Protein AF-A0A3L6Q350-F1 (afdb_monomer_lite)

Secondary structure (DSSP, 8-state):
-PPPP-PPPP---SS--HHHHHHHHHHHHHHHHHHHHTT-HHHHHHHHHHHHHHHHTS---TTSHHHHHHHHHHHHHHHHHHHHHHHHT-BTTB-----S-HHHHHHTTTTTTT---EEEE---STT---EEEE-----S-S-----EEEPP-----HHHHHHHHHHTT--

Organism: Panicum miliaceum (NCBI:txid4540)

InterPro domains:
  IPR005500 Protein of unknown function DUF309 [PF03745] (16-45)
  IPR005500 Protein of unknown function DUF309 [PTHR34796] (15-165)
  IPR023203 TTHA0068-like superfamily [SSF140663] (16-104)

Radius of gyration: 19.64 Å; chains: 1; bounding box: 53×27×65 Å

Foldseek 3Di:
DDDDDDDDDDDDPDDDQLLVLLVQLVVLQVQLVVCVQQQNLLSNLVSLVVSLVSLVVQPDDCPQLSNQLSVLSVQVSVLSVVLLLVVCCDDPVDGDHQPPDPVSSVVCPCPRRNPCQWDWDFDPDPVTFIKIWGDDPDPDDDDDPTDIGTDRDRDDDVVSSVVSSVVVVVD

Sequence (171 aa):
MRSPPCWPRRGGDGAEDPARTLLHGVLQCAVGFHHLFDQNHRGAMMELGEGLCKLRKLNLDDDDPFFRFREEVAAVLQFLYCTQKELAACTGELCLTMDGSPSSYQLLGNFAAGQQLYRFEADDTDNGASSIIFSVSDDRTSQEAHHRVKLPTLHATEQNLTDLQCAHQYI

Structure (mmCIF, N/CA/C/O backbone):
data_AF-A0A3L6Q350-F1
#
_entry.id   AF-A0A3L6Q350-F1
#
loop_
_atom_site.group_PDB
_atom_site.id
_atom_site.type_symbol
_atom_site.label_atom_id
_atom_site.label_alt_id
_atom_site.label_comp_id
_atom_site.label_asym_id
_atom_site.label_entity_id
_atom_site.label_seq_id
_atom_site.pdbx_PDB_ins_code
_atom_site.Cartn_x
_atom_site.Cartn_y
_atom_site.Cartn_z
_atom_site.occupancy
_atom_site.B_iso_or_equiv
_atom_site.auth_seq_id
_atom_site.auth_comp_id
_atom_site.auth_asym_id
_atom_site.auth_atom_id
_atom_site.pdbx_PDB_model_num
ATOM 1 N N . MET A 1 1 ? 17.060 7.050 -35.926 1.00 34.12 1 MET A N 1
ATOM 2 C CA . MET A 1 1 ? 18.049 6.439 -35.012 1.00 34.12 1 MET A CA 1
ATOM 3 C C . MET A 1 1 ? 17.296 5.450 -34.138 1.00 34.12 1 MET A C 1
ATOM 5 O O . MET A 1 1 ? 16.330 5.862 -33.518 1.00 34.12 1 MET A O 1
ATOM 9 N N . ARG A 1 2 ? 17.626 4.154 -34.193 1.00 34.53 2 ARG A N 1
ATOM 10 C CA . ARG A 1 2 ? 17.032 3.126 -33.321 1.00 34.53 2 ARG A CA 1
ATOM 11 C C . ARG A 1 2 ? 17.994 2.893 -32.158 1.00 34.53 2 ARG A C 1
ATOM 13 O O . ARG A 1 2 ? 19.184 2.719 -32.414 1.00 34.53 2 ARG A O 1
ATOM 20 N N . SER A 1 3 ? 17.490 2.924 -30.929 1.00 34.69 3 SER A N 1
ATOM 21 C CA . SER A 1 3 ? 18.256 2.590 -29.723 1.00 34.69 3 SER A CA 1
ATOM 22 C C . SER A 1 3 ? 18.783 1.147 -29.807 1.00 34.69 3 SER A C 1
ATOM 24 O O . SER A 1 3 ? 18.092 0.292 -30.372 1.00 34.69 3 SER A O 1
ATOM 26 N N . PRO A 1 4 ? 20.002 0.859 -29.316 1.00 33.19 4 PRO A N 1
ATOM 27 C CA . PRO A 1 4 ? 20.569 -0.483 -29.385 1.00 33.19 4 PRO A CA 1
ATOM 28 C C . PRO A 1 4 ? 19.880 -1.430 -28.381 1.00 33.19 4 PRO A C 1
ATOM 30 O O . PRO A 1 4 ? 19.380 -0.963 -27.359 1.00 33.19 4 PRO A O 1
ATOM 33 N N . PRO A 1 5 ? 19.851 -2.751 -28.644 1.00 42.62 5 PRO A N 1
ATOM 34 C CA . PRO A 1 5 ? 19.262 -3.723 -27.728 1.00 42.62 5 PRO A CA 1
ATOM 35 C C . PRO A 1 5 ? 20.171 -3.958 -26.512 1.00 42.62 5 PRO A C 1
ATOM 37 O O . PRO A 1 5 ? 21.373 -4.197 -26.660 1.00 42.62 5 PRO A O 1
ATOM 40 N N . CYS A 1 6 ? 19.585 -3.916 -25.314 1.00 42.12 6 CYS A N 1
ATOM 41 C CA . CYS A 1 6 ? 20.251 -4.238 -24.055 1.00 42.12 6 CYS A CA 1
ATOM 42 C C . CYS A 1 6 ? 20.540 -5.747 -23.997 1.00 42.12 6 CYS A C 1
ATOM 44 O O . CYS A 1 6 ? 19.625 -6.564 -23.913 1.00 42.12 6 CYS A O 1
ATOM 46 N N . TRP A 1 7 ? 21.816 -6.134 -24.071 1.00 37.12 7 TRP A N 1
ATOM 47 C CA . TRP A 1 7 ? 22.245 -7.521 -23.868 1.00 37.12 7 TRP A CA 1
ATOM 48 C C . TRP A 1 7 ? 22.552 -7.762 -22.385 1.00 37.12 7 TRP A C 1
ATOM 50 O O . TRP A 1 7 ? 23.288 -6.965 -21.802 1.00 37.12 7 TRP A O 1
ATOM 60 N N . PRO A 1 8 ? 22.104 -8.873 -21.773 1.00 41.97 8 PRO A N 1
ATOM 61 C CA . PRO A 1 8 ? 22.428 -9.151 -20.382 1.00 41.97 8 PRO A CA 1
ATOM 62 C C . PRO A 1 8 ? 23.877 -9.646 -20.276 1.00 41.97 8 PRO A C 1
ATOM 64 O O . PRO A 1 8 ? 24.229 -10.708 -20.800 1.00 41.97 8 PRO A O 1
ATOM 67 N N . ARG A 1 9 ? 24.739 -8.899 -19.574 1.00 48.69 9 ARG A N 1
ATOM 68 C CA . ARG A 1 9 ? 26.017 -9.437 -19.085 1.00 48.69 9 ARG A CA 1
ATOM 69 C C . ARG A 1 9 ? 25.774 -10.207 -17.788 1.00 48.69 9 ARG A C 1
ATOM 71 O O . ARG A 1 9 ? 25.114 -9.727 -16.875 1.00 48.69 9 ARG A O 1
ATOM 78 N N . ARG A 1 10 ? 26.329 -11.418 -17.714 1.00 47.19 10 ARG A N 1
ATOM 79 C CA . ARG A 1 10 ? 26.401 -12.217 -16.485 1.00 47.19 10 ARG A CA 1
ATOM 80 C C . ARG A 1 10 ? 27.284 -11.518 -15.447 1.00 47.19 10 ARG A C 1
ATOM 82 O O . ARG A 1 10 ? 28.453 -11.289 -15.734 1.00 47.19 10 ARG A O 1
ATOM 89 N N . GLY A 1 11 ? 26.735 -11.343 -14.245 1.00 45.66 11 GLY A N 1
ATOM 90 C CA . GLY A 1 11 ? 27.464 -11.330 -12.974 1.00 45.66 11 GLY A CA 1
ATOM 91 C C . GLY A 1 11 ? 28.060 -9.989 -12.544 1.00 45.66 11 GLY A C 1
ATOM 92 O O . GLY A 1 11 ? 29.114 -9.595 -13.031 1.00 45.66 11 GLY A O 1
ATOM 93 N N . GLY A 1 12 ? 27.425 -9.365 -11.550 1.00 36.50 12 GLY A N 1
ATOM 94 C CA . GLY A 1 12 ? 27.997 -8.329 -10.691 1.00 36.50 12 GLY A CA 1
ATOM 95 C C . GLY A 1 12 ? 27.470 -8.533 -9.271 1.00 36.50 12 GLY A C 1
ATOM 96 O O . GLY A 1 12 ? 26.296 -8.294 -9.009 1.00 36.50 12 GLY A O 1
ATOM 97 N N . ASP A 1 13 ? 28.320 -9.072 -8.401 1.00 46.84 13 ASP A N 1
ATOM 98 C CA . ASP A 1 13 ? 28.062 -9.353 -6.986 1.00 46.84 13 ASP A CA 1
ATOM 99 C C . ASP A 1 13 ? 27.984 -8.034 -6.194 1.00 46.84 13 ASP A C 1
ATOM 101 O O . ASP A 1 13 ? 28.936 -7.253 -6.219 1.00 46.84 13 ASP A O 1
ATOM 105 N N . GLY A 1 14 ? 26.878 -7.790 -5.478 1.00 44.88 14 GLY A N 1
ATOM 106 C CA . GLY A 1 14 ? 26.837 -6.807 -4.382 1.00 44.88 14 GLY A CA 1
ATOM 107 C C . GLY A 1 14 ? 25.620 -5.877 -4.297 1.00 44.88 14 GLY A C 1
ATOM 108 O O . GLY A 1 14 ? 25.335 -5.390 -3.206 1.00 44.88 14 GLY A O 1
ATOM 109 N N . ALA A 1 15 ? 24.875 -5.651 -5.383 1.00 51.84 15 ALA A N 1
ATOM 110 C CA . ALA A 1 15 ? 23.640 -4.858 -5.356 1.00 51.84 15 ALA A CA 1
ATOM 111 C C . ALA A 1 15 ? 22.413 -5.783 -5.422 1.00 51.84 15 ALA A C 1
ATOM 113 O O . ALA A 1 15 ? 22.351 -6.666 -6.280 1.00 51.84 15 ALA A O 1
ATOM 114 N N . GLU A 1 16 ? 21.444 -5.616 -4.511 1.00 65.56 16 GLU A N 1
ATOM 115 C CA . GLU A 1 16 ? 20.156 -6.320 -4.594 1.00 65.56 16 GLU A CA 1
ATOM 116 C C . GLU A 1 16 ? 19.537 -6.051 -5.976 1.00 65.56 16 GLU A C 1
ATOM 118 O O . GLU A 1 16 ? 19.304 -4.901 -6.336 1.00 65.56 16 GLU A O 1
ATOM 123 N N . ASP A 1 17 ? 19.288 -7.113 -6.748 1.00 86.25 17 ASP A N 1
ATOM 124 C CA . ASP A 1 17 ? 18.631 -7.058 -8.059 1.00 86.25 17 ASP A CA 1
ATOM 125 C C . ASP A 1 17 ? 17.394 -6.136 -8.008 1.00 86.25 17 ASP A C 1
ATOM 127 O O . ASP A 1 17 ? 16.456 -6.426 -7.257 1.00 86.25 17 ASP A O 1
ATOM 131 N N . PRO A 1 18 ? 17.371 -5.034 -8.778 1.00 89.94 18 PRO A N 1
ATOM 132 C CA . PRO A 1 18 ? 16.345 -3.999 -8.672 1.00 89.94 18 PRO A CA 1
ATOM 133 C C . PRO A 1 18 ? 14.952 -4.538 -9.002 1.00 89.94 18 PRO A C 1
ATOM 135 O O . PRO A 1 18 ? 13.976 -4.134 -8.373 1.00 89.94 18 PRO A O 1
ATOM 138 N N . ALA A 1 19 ? 14.849 -5.507 -9.919 1.00 91.12 19 ALA A N 1
ATOM 139 C CA . ALA A 1 19 ? 13.578 -6.146 -10.234 1.00 91.12 19 ALA A CA 1
ATOM 140 C C . ALA A 1 19 ? 13.108 -7.036 -9.080 1.00 91.12 19 ALA A C 1
ATOM 142 O O . ALA A 1 19 ? 11.933 -7.008 -8.719 1.00 91.12 19 ALA A O 1
ATOM 143 N N . ARG A 1 20 ? 14.020 -7.784 -8.443 1.00 92.00 20 ARG A N 1
ATOM 144 C CA . ARG A 1 20 ? 13.697 -8.555 -7.232 1.00 92.00 20 ARG A CA 1
ATOM 145 C C . ARG A 1 20 ? 13.246 -7.633 -6.100 1.00 92.00 20 ARG A C 1
ATOM 147 O O . ARG A 1 20 ? 12.236 -7.916 -5.463 1.00 92.00 20 ARG A O 1
ATOM 154 N N . THR A 1 21 ? 13.960 -6.533 -5.868 1.00 94.06 21 THR A N 1
ATOM 155 C CA . THR A 1 21 ? 13.627 -5.535 -4.841 1.00 94.06 21 THR A CA 1
ATOM 156 C C . THR A 1 21 ? 12.264 -4.899 -5.099 1.00 94.06 21 THR A C 1
ATOM 158 O O . THR A 1 21 ? 11.461 -4.797 -4.172 1.00 94.06 21 THR A O 1
ATOM 161 N N . LEU A 1 22 ? 11.970 -4.540 -6.353 1.00 95.31 22 LEU A N 1
ATOM 162 C CA . LEU A 1 22 ? 10.666 -4.033 -6.772 1.00 95.31 22 LEU A CA 1
ATOM 163 C C . LEU A 1 22 ? 9.555 -5.044 -6.488 1.00 95.31 22 LEU A C 1
ATOM 165 O O . LEU A 1 22 ? 8.591 -4.715 -5.800 1.00 95.31 22 LEU A O 1
ATOM 169 N N . LEU A 1 23 ? 9.698 -6.275 -6.983 1.00 94.88 23 LEU A N 1
ATOM 170 C CA . LEU A 1 23 ? 8.691 -7.322 -6.811 1.00 94.88 23 LEU A CA 1
ATOM 171 C C . LEU A 1 23 ? 8.462 -7.635 -5.331 1.00 94.88 23 LEU A C 1
ATOM 173 O O . LEU A 1 23 ? 7.318 -7.753 -4.905 1.00 94.88 23 LEU A O 1
ATOM 177 N N . HIS A 1 24 ? 9.528 -7.706 -4.530 1.00 95.38 24 HIS A N 1
ATOM 178 C CA . HIS A 1 24 ? 9.412 -7.860 -3.082 1.00 95.38 24 HIS A CA 1
ATOM 179 C C . HIS A 1 24 ? 8.677 -6.680 -2.441 1.00 95.38 24 HIS A C 1
ATOM 181 O O . HIS A 1 24 ? 7.820 -6.902 -1.595 1.00 95.38 24 HIS A O 1
ATOM 187 N N . GLY A 1 25 ? 8.980 -5.440 -2.836 1.00 96.25 25 GLY A N 1
ATOM 188 C CA . GLY A 1 25 ? 8.282 -4.252 -2.342 1.00 96.25 25 GLY A CA 1
ATOM 189 C C . GLY A 1 25 ? 6.784 -4.294 -2.643 1.00 96.25 25 GLY A C 1
ATOM 190 O O . GLY A 1 25 ? 5.975 -4.142 -1.732 1.00 96.25 25 GLY A O 1
ATOM 191 N N . VAL A 1 26 ? 6.414 -4.583 -3.894 1.00 97.25 26 VAL A N 1
ATOM 192 C CA . VAL A 1 26 ? 5.013 -4.682 -4.337 1.00 97.25 26 VAL A CA 1
ATOM 193 C C . VAL A 1 26 ? 4.273 -5.816 -3.621 1.00 97.25 26 VAL A C 1
ATOM 195 O O . VAL A 1 26 ? 3.167 -5.604 -3.124 1.00 97.25 26 VAL A O 1
ATOM 198 N N . LEU A 1 27 ? 4.880 -7.003 -3.522 1.00 97.50 27 LEU A N 1
ATOM 199 C CA . LEU A 1 27 ? 4.288 -8.140 -2.811 1.00 97.50 27 LEU A CA 1
ATOM 200 C C . LEU A 1 27 ? 4.088 -7.832 -1.325 1.00 97.50 27 LEU A C 1
ATOM 202 O O . LEU A 1 27 ? 3.025 -8.131 -0.789 1.00 97.50 27 LEU A O 1
ATOM 206 N N . GLN A 1 28 ? 5.056 -7.186 -0.674 1.00 97.00 28 GLN A N 1
ATOM 207 C CA . GLN A 1 28 ? 4.916 -6.784 0.725 1.00 97.00 28 GLN A CA 1
ATOM 208 C C . GLN A 1 28 ? 3.762 -5.794 0.917 1.00 97.00 28 GLN A C 1
ATOM 210 O O . GLN A 1 28 ? 2.978 -5.924 1.852 1.00 97.00 28 GLN A O 1
ATOM 215 N N . CYS A 1 29 ? 3.605 -4.831 0.001 1.00 97.94 29 CYS A N 1
ATOM 216 C CA . CYS A 1 29 ? 2.460 -3.926 0.033 1.00 97.94 29 CYS A CA 1
ATOM 217 C C . CYS A 1 29 ? 1.138 -4.697 -0.086 1.00 97.94 29 CYS A C 1
ATOM 219 O O . CYS A 1 29 ? 0.214 -4.431 0.679 1.00 97.94 29 CYS A O 1
ATOM 221 N N . ALA A 1 30 ? 1.056 -5.685 -0.985 1.00 97.44 30 ALA A N 1
ATOM 222 C CA . ALA A 1 30 ? -0.127 -6.535 -1.126 1.00 97.44 30 ALA A CA 1
ATOM 223 C C . ALA A 1 30 ? -0.446 -7.319 0.162 1.00 97.44 30 ALA A C 1
ATOM 225 O O . ALA A 1 30 ? -1.606 -7.369 0.572 1.00 97.44 30 ALA A O 1
ATOM 226 N N . VAL A 1 31 ? 0.570 -7.865 0.844 1.00 97.44 31 VAL A N 1
ATOM 227 C CA . VAL A 1 31 ? 0.410 -8.506 2.164 1.00 97.44 31 VAL A CA 1
ATOM 228 C C . VAL A 1 31 ? -0.089 -7.500 3.208 1.00 97.44 31 VAL A C 1
ATOM 230 O O . VAL A 1 31 ? -0.996 -7.807 3.981 1.00 97.44 31 VAL A O 1
ATOM 233 N N . GLY A 1 32 ? 0.423 -6.268 3.192 1.00 95.94 32 GLY A N 1
ATOM 234 C CA . GLY A 1 32 ? -0.057 -5.199 4.067 1.00 95.94 32 GLY A CA 1
ATOM 235 C C . GLY A 1 32 ? -1.530 -4.848 3.852 1.00 95.94 32 GLY A C 1
ATOM 236 O O . GLY A 1 32 ? -2.275 -4.710 4.822 1.00 95.94 32 GLY A O 1
ATOM 237 N N . PHE A 1 33 ? -1.988 -4.780 2.600 1.00 96.12 33 PHE A N 1
ATOM 238 C CA . PHE A 1 33 ? -3.410 -4.592 2.293 1.00 96.12 33 PHE A CA 1
ATOM 239 C C . PHE A 1 33 ? -4.269 -5.781 2.723 1.00 96.12 33 PHE A C 1
ATOM 241 O O . PHE A 1 33 ? -5.360 -5.577 3.252 1.00 96.12 33 PHE A O 1
ATOM 248 N N . HIS A 1 34 ? -3.778 -7.010 2.561 1.00 95.44 34 HIS A N 1
ATOM 249 C CA . HIS A 1 34 ? -4.472 -8.196 3.058 1.00 95.44 34 HIS A CA 1
ATOM 250 C C . HIS A 1 34 ? -4.688 -8.118 4.575 1.00 95.44 34 HIS A C 1
ATOM 252 O O . HIS A 1 34 ? -5.814 -8.274 5.039 1.00 95.44 34 HIS A O 1
ATOM 258 N N . HIS A 1 35 ? -3.654 -7.761 5.343 1.00 93.06 35 HIS A N 1
ATOM 259 C CA . HIS A 1 35 ? -3.801 -7.532 6.780 1.00 93.06 35 HIS A CA 1
ATOM 260 C C . HIS A 1 35 ? -4.777 -6.409 7.121 1.00 93.06 35 HIS A C 1
ATOM 262 O O . HIS A 1 35 ? -5.527 -6.542 8.085 1.00 93.06 35 HIS A O 1
ATOM 268 N N . LEU A 1 36 ? -4.786 -5.317 6.352 1.00 92.75 36 LEU A N 1
ATOM 269 C CA . LEU A 1 36 ? -5.699 -4.203 6.598 1.00 92.75 36 LEU A CA 1
ATOM 270 C C . LEU A 1 36 ? -7.159 -4.656 6.495 1.00 92.75 36 LEU A C 1
ATOM 272 O O . LEU A 1 36 ? -7.965 -4.358 7.377 1.00 92.75 36 LEU A O 1
ATOM 276 N N . PHE A 1 37 ? -7.487 -5.397 5.434 1.00 91.56 37 PHE A N 1
ATOM 277 C CA . PHE A 1 37 ? -8.846 -5.881 5.192 1.00 91.56 37 PHE A CA 1
ATOM 278 C C . PHE A 1 37 ? -9.239 -7.057 6.099 1.00 91.56 37 PHE A C 1
ATOM 280 O O . PHE A 1 37 ? -10.418 -7.194 6.420 1.00 91.56 37 PHE A O 1
ATOM 287 N N . ASP A 1 38 ? -8.262 -7.798 6.624 1.00 91.44 38 ASP A N 1
ATOM 288 C CA . ASP A 1 38 ? -8.440 -8.792 7.691 1.00 91.44 38 ASP A CA 1
ATOM 289 C C . ASP A 1 38 ? -8.433 -8.174 9.106 1.00 91.44 38 ASP A C 1
ATOM 291 O O . ASP A 1 38 ? -8.335 -8.885 10.107 1.00 91.44 38 ASP A O 1
ATOM 295 N N . GLN A 1 39 ? -8.538 -6.841 9.218 1.00 89.44 39 GLN A N 1
ATOM 296 C CA . GLN A 1 39 ? -8.633 -6.106 10.491 1.00 89.44 39 GLN A CA 1
ATOM 297 C C . GLN A 1 39 ? -7.389 -6.250 11.392 1.00 89.44 39 GLN A C 1
ATOM 299 O O . GLN A 1 39 ? -7.435 -6.008 12.605 1.00 89.44 39 GLN A O 1
ATOM 304 N N . ASN A 1 40 ? -6.253 -6.612 10.797 1.00 88.38 40 ASN A N 1
ATOM 305 C CA . ASN A 1 40 ? -4.938 -6.628 11.420 1.00 88.38 40 ASN A CA 1
ATOM 306 C C . ASN A 1 40 ? -4.184 -5.330 11.092 1.00 88.38 40 ASN A C 1
ATOM 308 O O . ASN A 1 40 ? -3.247 -5.300 10.294 1.00 88.38 40 ASN A O 1
ATOM 312 N N . HIS A 1 41 ? -4.580 -4.236 11.744 1.00 86.31 41 HIS A N 1
ATOM 313 C CA . HIS A 1 41 ? -4.043 -2.894 11.471 1.00 86.31 41 HIS A CA 1
ATOM 314 C C . HIS A 1 41 ? -2.539 -2.782 11.732 1.00 86.31 41 HIS A C 1
ATOM 316 O O . HIS A 1 41 ? -1.823 -2.091 11.010 1.00 86.31 41 HIS A O 1
ATOM 322 N N . ARG A 1 42 ? -2.042 -3.483 12.758 1.00 83.88 42 ARG A N 1
ATOM 323 C CA . ARG A 1 42 ? -0.613 -3.509 13.088 1.00 83.88 42 ARG A CA 1
ATOM 324 C C . ARG A 1 42 ? 0.193 -4.218 12.004 1.00 83.88 42 ARG A C 1
ATOM 326 O O . ARG A 1 42 ? 1.207 -3.677 11.569 1.00 83.88 42 ARG A O 1
ATOM 333 N N . GLY A 1 43 ? -0.261 -5.399 11.579 1.00 88.06 43 GLY A N 1
ATOM 334 C CA . GLY A 1 43 ? 0.338 -6.121 10.458 1.00 88.06 43 GLY A CA 1
ATOM 335 C C . GLY A 1 43 ? 0.329 -5.268 9.195 1.00 88.06 43 GLY A C 1
ATOM 336 O O . GLY A 1 43 ? 1.363 -5.111 8.560 1.00 88.06 43 GLY A O 1
ATOM 337 N N . ALA A 1 44 ? -0.794 -4.611 8.900 1.00 91.94 44 ALA A N 1
ATOM 338 C CA . ALA A 1 44 ? -0.914 -3.720 7.752 1.00 91.94 44 ALA A CA 1
ATOM 339 C C . ALA A 1 44 ? 0.138 -2.603 7.757 1.00 91.94 44 ALA A C 1
ATOM 341 O O . ALA A 1 44 ? 0.889 -2.461 6.796 1.00 91.94 44 ALA A O 1
ATOM 342 N N . MET A 1 45 ? 0.238 -1.835 8.848 1.00 89.88 45 MET A N 1
ATOM 343 C CA . MET A 1 45 ? 1.208 -0.738 8.951 1.00 89.88 45 MET A CA 1
ATOM 344 C C . MET A 1 45 ? 2.661 -1.229 8.850 1.00 89.88 45 MET A C 1
ATOM 346 O O . MET A 1 45 ? 3.484 -0.571 8.215 1.00 89.88 45 MET A O 1
ATOM 350 N N . MET A 1 46 ? 2.975 -2.384 9.446 1.00 88.19 46 MET A N 1
ATOM 351 C CA . MET A 1 46 ? 4.316 -2.976 9.402 1.00 88.19 46 MET A CA 1
ATOM 352 C C . MET A 1 46 ? 4.707 -3.395 7.980 1.00 88.19 46 MET A C 1
ATOM 354 O O . MET A 1 46 ? 5.747 -2.970 7.478 1.00 88.19 46 MET A O 1
ATOM 358 N N . GLU A 1 47 ? 3.853 -4.170 7.316 1.00 94.44 47 GLU A N 1
ATOM 359 C CA . GLU A 1 47 ? 4.094 -4.696 5.970 1.00 94.44 47 GLU A CA 1
ATOM 360 C C . GLU A 1 47 ? 4.112 -3.583 4.909 1.00 94.44 47 GLU A C 1
ATOM 362 O O . GLU A 1 47 ? 5.001 -3.547 4.057 1.00 94.44 47 GLU A O 1
ATOM 367 N N . LEU A 1 48 ? 3.195 -2.608 4.993 1.00 94.94 48 LEU A N 1
ATOM 368 C CA . LEU A 1 48 ? 3.203 -1.430 4.115 1.00 94.94 48 LEU A CA 1
ATOM 369 C C . LEU A 1 48 ? 4.473 -0.591 4.322 1.00 94.94 48 LEU A C 1
ATOM 371 O O . LEU A 1 48 ? 5.078 -0.134 3.350 1.00 94.94 48 LEU A O 1
ATOM 375 N N . GLY A 1 49 ? 4.906 -0.414 5.574 1.00 92.56 49 GLY A N 1
ATOM 376 C CA . GLY A 1 49 ? 6.149 0.281 5.904 1.00 92.56 49 GLY A CA 1
ATOM 377 C C . GLY A 1 49 ? 7.385 -0.418 5.337 1.00 92.56 49 GLY A C 1
ATOM 378 O O . GLY A 1 49 ? 8.257 0.238 4.758 1.00 92.56 49 GLY A O 1
ATOM 379 N N . GLU A 1 50 ? 7.452 -1.745 5.444 1.00 92.88 50 GLU A N 1
ATOM 380 C CA . GLU A 1 50 ? 8.553 -2.532 4.890 1.00 92.88 50 GLU A CA 1
ATOM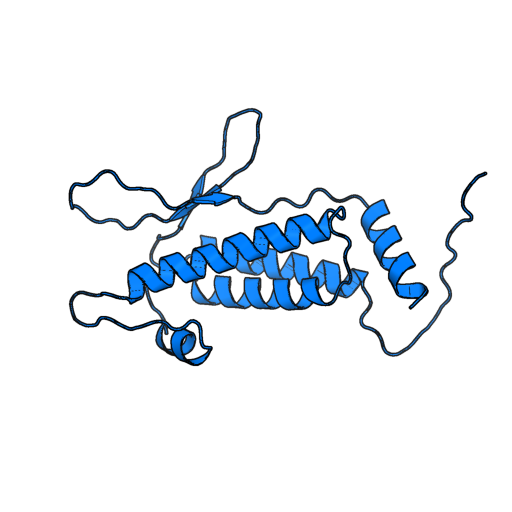 381 C C . GLU A 1 50 ? 8.548 -2.518 3.352 1.00 92.88 50 GLU A C 1
ATOM 383 O O . GLU A 1 50 ? 9.603 -2.346 2.735 1.00 92.88 50 GLU A O 1
ATOM 388 N N . GLY A 1 51 ? 7.373 -2.622 2.723 1.00 94.94 51 GLY A N 1
ATOM 389 C CA . GLY A 1 51 ? 7.211 -2.485 1.275 1.00 94.94 51 GLY A CA 1
ATOM 390 C C . GLY A 1 51 ? 7.714 -1.132 0.770 1.00 94.94 51 GLY A C 1
ATOM 391 O O . GLY A 1 51 ? 8.556 -1.081 -0.127 1.00 94.94 51 GLY A O 1
ATOM 392 N N . LEU A 1 52 ? 7.312 -0.034 1.421 1.00 95.12 52 LEU A N 1
ATOM 393 C CA . LEU A 1 52 ? 7.810 1.310 1.111 1.00 95.12 52 LEU A CA 1
ATOM 394 C C . LEU A 1 52 ? 9.318 1.444 1.309 1.00 95.12 52 LEU A C 1
ATOM 396 O O . LEU A 1 52 ? 9.979 2.090 0.499 1.00 95.12 52 LEU A O 1
ATOM 400 N N . CYS A 1 53 ? 9.879 0.848 2.363 1.00 92.88 53 CYS A N 1
ATOM 401 C CA . CYS A 1 53 ? 11.323 0.858 2.584 1.00 92.88 53 CYS A CA 1
ATOM 402 C C . CYS A 1 53 ? 12.066 0.229 1.398 1.00 92.88 53 CYS A C 1
ATOM 404 O O . CYS A 1 53 ? 13.029 0.816 0.908 1.00 92.88 53 CYS A O 1
ATOM 406 N N . LYS A 1 54 ? 11.582 -0.910 0.884 1.00 92.56 54 LYS A N 1
ATOM 407 C CA . LYS A 1 54 ? 12.148 -1.559 -0.309 1.00 92.56 54 LYS A CA 1
ATOM 408 C C . LYS A 1 54 ? 11.992 -0.689 -1.557 1.00 92.56 54 LYS A C 1
ATOM 410 O O . LYS A 1 54 ? 12.975 -0.463 -2.255 1.00 92.56 54 LYS A O 1
ATOM 415 N N . LEU A 1 55 ? 10.798 -0.148 -1.805 1.00 94.62 55 LEU A N 1
ATOM 416 C CA . LEU A 1 55 ? 10.531 0.697 -2.975 1.00 94.62 55 LEU A CA 1
ATOM 417 C C . LEU A 1 55 ? 11.352 1.997 -2.973 1.00 94.62 55 LEU A C 1
ATOM 419 O O . LEU A 1 55 ? 11.746 2.470 -4.031 1.00 94.62 55 LEU A O 1
ATOM 423 N N . ARG A 1 56 ? 11.663 2.571 -1.802 1.00 93.50 56 ARG A N 1
ATOM 424 C CA . ARG A 1 56 ? 12.525 3.764 -1.684 1.00 93.50 56 ARG A CA 1
ATOM 425 C C . ARG A 1 56 ? 13.997 3.504 -2.006 1.00 93.50 56 ARG A C 1
ATOM 427 O O . ARG A 1 56 ? 14.715 4.462 -2.262 1.00 93.50 56 ARG A O 1
ATOM 434 N N . LYS A 1 57 ? 14.455 2.247 -1.988 1.00 91.00 57 LYS A N 1
ATOM 435 C CA . LYS A 1 57 ? 15.818 1.894 -2.426 1.00 91.00 57 LYS A CA 1
ATOM 436 C C . LYS A 1 57 ? 15.978 1.971 -3.947 1.00 91.00 57 LYS A C 1
ATOM 438 O O . LYS A 1 57 ? 17.102 1.988 -4.438 1.00 91.00 57 LYS A O 1
ATOM 443 N N . LEU A 1 58 ? 14.865 1.965 -4.679 1.00 88.56 58 LEU A N 1
ATOM 444 C CA . LEU A 1 58 ? 14.845 2.108 -6.125 1.00 88.56 58 LEU A CA 1
ATOM 445 C C . LEU A 1 58 ? 14.877 3.609 -6.434 1.00 88.56 58 LEU A C 1
ATOM 447 O O . LEU A 1 58 ? 14.004 4.356 -5.986 1.00 88.56 58 LEU A O 1
ATOM 451 N N . ASN A 1 59 ? 15.897 4.056 -7.165 1.00 84.88 59 ASN A N 1
ATOM 452 C CA . ASN A 1 59 ? 16.029 5.447 -7.600 1.00 84.88 59 ASN A CA 1
ATOM 453 C C . ASN A 1 59 ? 15.080 5.685 -8.784 1.00 84.88 59 ASN A C 1
ATOM 455 O O . ASN A 1 59 ? 15.510 5.716 -9.931 1.00 84.88 59 ASN A O 1
ATOM 459 N N . LEU A 1 60 ? 13.782 5.741 -8.488 1.00 88.25 60 LEU A N 1
ATOM 460 C CA . LEU A 1 60 ? 12.708 5.892 -9.466 1.00 88.25 60 LEU A CA 1
ATOM 461 C C . LEU A 1 60 ? 12.488 7.372 -9.788 1.00 88.25 60 LEU A C 1
ATOM 463 O O . LEU A 1 60 ? 12.442 8.192 -8.868 1.00 88.25 60 LEU A O 1
ATOM 467 N N . ASP A 1 61 ? 12.304 7.681 -11.068 1.00 87.50 61 ASP A N 1
ATOM 468 C CA . ASP A 1 61 ? 11.929 9.015 -11.538 1.00 87.50 61 ASP A CA 1
ATOM 469 C C . ASP A 1 61 ? 10.455 9.324 -11.224 1.00 87.50 61 ASP A C 1
ATOM 471 O O . ASP A 1 61 ? 9.619 8.422 -11.180 1.00 87.50 61 ASP A O 1
ATOM 475 N N . ASP A 1 62 ? 10.107 10.604 -11.069 1.00 86.00 62 ASP A N 1
ATOM 476 C CA . ASP A 1 62 ? 8.749 11.041 -10.691 1.00 86.00 62 ASP A CA 1
ATOM 477 C C . ASP A 1 62 ? 7.658 10.624 -11.708 1.00 86.00 62 ASP A C 1
ATOM 479 O O . ASP A 1 62 ? 6.478 10.472 -11.368 1.00 86.00 62 ASP A O 1
ATOM 483 N N . ASP A 1 63 ? 8.047 10.414 -12.970 1.00 86.00 63 ASP A N 1
ATOM 484 C CA . ASP A 1 63 ? 7.165 9.947 -14.044 1.00 86.00 63 ASP A CA 1
ATOM 485 C C . ASP A 1 63 ? 7.023 8.418 -14.116 1.00 86.00 63 ASP A C 1
ATOM 487 O O . ASP A 1 63 ? 6.169 7.914 -14.853 1.00 86.00 63 ASP A O 1
ATOM 491 N N . ASP A 1 64 ? 7.808 7.672 -13.337 1.00 90.88 64 ASP A N 1
ATOM 492 C CA . ASP A 1 64 ? 7.785 6.215 -13.331 1.00 90.88 64 ASP A CA 1
ATOM 493 C C . ASP A 1 64 ? 6.518 5.672 -12.625 1.00 90.88 64 ASP A C 1
ATOM 495 O O . ASP A 1 64 ? 6.130 6.143 -11.546 1.00 90.88 64 ASP A O 1
ATOM 499 N N . PRO A 1 65 ? 5.832 4.659 -13.191 1.00 94.88 65 PRO A N 1
ATOM 500 C CA . PRO A 1 65 ? 4.628 4.101 -12.576 1.00 94.88 65 PRO A CA 1
ATOM 501 C C . PRO A 1 65 ? 4.877 3.481 -11.192 1.00 94.88 65 PRO A C 1
ATOM 503 O O . PRO A 1 65 ? 3.982 3.515 -10.344 1.00 94.88 65 PRO A O 1
ATOM 506 N N . PHE A 1 66 ? 6.074 2.950 -10.923 1.00 95.50 66 PHE A N 1
ATOM 507 C CA . PHE A 1 66 ? 6.448 2.429 -9.610 1.00 95.50 66 PHE A CA 1
ATOM 508 C C . PHE A 1 66 ? 6.671 3.558 -8.596 1.00 95.50 66 PHE A C 1
ATOM 510 O O . PHE A 1 66 ? 6.359 3.369 -7.418 1.00 95.50 66 PHE A O 1
ATOM 517 N N . PHE A 1 67 ? 7.141 4.737 -9.029 1.00 95.19 67 PHE A N 1
ATOM 518 C CA . PHE A 1 67 ? 7.218 5.924 -8.170 1.00 95.19 67 PHE A CA 1
ATOM 519 C C . PHE A 1 67 ? 5.818 6.361 -7.740 1.00 95.19 67 PHE A C 1
ATOM 521 O O . PHE A 1 67 ? 5.546 6.490 -6.548 1.00 95.19 67 PHE A O 1
ATOM 528 N N . ARG A 1 68 ? 4.895 6.507 -8.698 1.00 94.81 68 ARG A N 1
ATOM 529 C CA . ARG A 1 68 ? 3.506 6.906 -8.413 1.00 94.81 68 ARG A CA 1
ATOM 530 C C . ARG A 1 68 ? 2.822 5.920 -7.471 1.00 94.81 68 ARG A C 1
ATOM 532 O O . ARG A 1 68 ? 2.234 6.333 -6.476 1.00 94.81 68 ARG A O 1
ATOM 539 N N . PHE A 1 69 ? 2.974 4.621 -7.729 1.00 96.38 69 PHE A N 1
ATOM 540 C CA . PHE A 1 69 ? 2.473 3.578 -6.837 1.00 96.38 69 PHE A CA 1
ATOM 541 C C . PHE A 1 69 ? 3.060 3.693 -5.420 1.00 96.38 69 PHE A C 1
ATOM 543 O O . PHE A 1 69 ? 2.322 3.608 -4.439 1.00 96.38 69 PHE A O 1
ATOM 550 N N . ARG A 1 70 ? 4.372 3.931 -5.289 1.00 96.62 70 ARG A N 1
ATOM 551 C CA . ARG A 1 70 ? 5.036 4.125 -3.990 1.00 96.62 70 ARG A CA 1
ATOM 552 C C . ARG A 1 70 ? 4.447 5.310 -3.222 1.00 96.62 70 ARG A C 1
ATOM 554 O O . ARG A 1 70 ? 4.202 5.178 -2.025 1.00 96.62 70 ARG A O 1
ATOM 561 N N . GLU A 1 71 ? 4.213 6.440 -3.881 1.00 96.19 71 GLU A N 1
ATOM 562 C CA . GLU A 1 71 ? 3.625 7.622 -3.237 1.00 96.19 71 GLU A CA 1
ATOM 563 C C . GLU A 1 71 ? 2.172 7.376 -2.808 1.00 96.19 71 GLU A C 1
ATOM 565 O O . GLU A 1 71 ? 1.781 7.753 -1.703 1.00 96.19 71 GLU A O 1
ATOM 570 N N . GLU A 1 72 ? 1.386 6.663 -3.618 1.00 95.94 72 GLU A N 1
ATOM 571 C CA . GLU A 1 72 ? 0.029 6.252 -3.240 1.00 95.94 72 GLU A CA 1
ATOM 572 C C . GLU A 1 72 ? 0.037 5.322 -2.014 1.00 95.94 72 GLU A C 1
ATOM 574 O O . GLU A 1 72 ? -0.739 5.520 -1.078 1.00 95.94 72 GLU A O 1
ATOM 579 N N . VAL A 1 73 ? 0.951 4.345 -1.952 1.00 96.88 73 VAL A N 1
ATOM 580 C CA . VAL A 1 73 ? 1.126 3.489 -0.763 1.00 96.88 73 VAL A CA 1
ATOM 581 C C . VAL A 1 73 ? 1.563 4.311 0.455 1.00 96.88 73 VAL A C 1
ATOM 583 O O . VAL A 1 73 ? 1.086 4.066 1.565 1.00 96.88 73 VAL A O 1
ATOM 586 N N . ALA A 1 74 ? 2.438 5.305 0.276 1.00 96.00 74 ALA A N 1
ATOM 587 C CA . ALA A 1 74 ? 2.860 6.197 1.354 1.00 96.00 74 ALA A CA 1
ATOM 588 C C . ALA A 1 74 ? 1.687 7.022 1.897 1.00 96.00 74 ALA A C 1
ATOM 590 O O . ALA A 1 74 ? 1.552 7.153 3.115 1.00 96.00 74 ALA A O 1
ATOM 591 N N . ALA A 1 75 ? 0.806 7.503 1.016 1.00 95.62 75 ALA A N 1
ATOM 592 C CA . ALA A 1 75 ? -0.417 8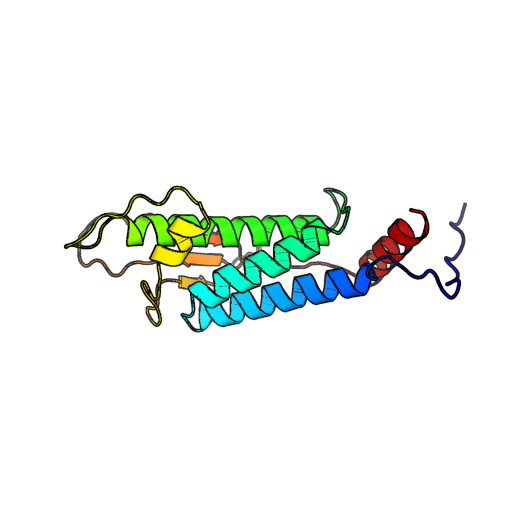.191 1.405 1.00 95.62 75 ALA A CA 1
ATOM 593 C C . ALA A 1 75 ? -1.346 7.282 2.225 1.00 95.62 75 ALA A C 1
ATOM 595 O O . ALA A 1 75 ? -1.867 7.720 3.249 1.00 95.62 75 ALA A O 1
ATOM 596 N N . VAL A 1 76 ? -1.501 6.006 1.844 1.00 95.44 76 VAL A N 1
ATOM 597 C CA . VAL A 1 76 ? -2.265 5.036 2.648 1.00 95.44 76 VAL A CA 1
ATOM 598 C C . VAL A 1 76 ? -1.626 4.812 4.013 1.00 95.44 76 VAL A C 1
ATOM 600 O O . VAL A 1 76 ? -2.323 4.865 5.022 1.00 95.44 76 VAL A O 1
ATOM 603 N N . LEU A 1 77 ? -0.315 4.569 4.085 1.00 93.25 77 LEU A N 1
ATOM 604 C CA . LEU A 1 77 ? 0.341 4.336 5.373 1.00 93.25 77 LEU A CA 1
ATOM 605 C C . LEU A 1 77 ? 0.200 5.556 6.297 1.00 93.25 77 LEU A C 1
ATOM 607 O O . LEU A 1 77 ? -0.088 5.403 7.483 1.00 93.25 77 LEU A O 1
ATOM 611 N N . GLN A 1 78 ? 0.350 6.763 5.749 1.00 91.25 78 GLN A N 1
ATOM 612 C CA . GLN A 1 78 ? 0.143 8.004 6.490 1.00 91.25 78 GLN A CA 1
ATOM 613 C C . GLN A 1 78 ? -1.306 8.146 6.965 1.00 91.25 78 GLN A C 1
ATOM 615 O O . GLN A 1 78 ? -1.536 8.529 8.110 1.00 91.25 78 GLN A O 1
ATOM 620 N N . PHE A 1 79 ? -2.269 7.811 6.107 1.00 91.38 79 PHE A N 1
ATOM 621 C CA . PHE A 1 79 ? -3.686 7.792 6.445 1.00 91.38 79 PHE A CA 1
ATOM 622 C C . PHE A 1 79 ? -3.966 6.860 7.626 1.00 91.38 79 PHE A C 1
ATOM 624 O O . PHE A 1 79 ? -4.516 7.320 8.622 1.00 91.38 79 PHE A O 1
ATOM 631 N N . LEU A 1 80 ? -3.504 5.603 7.566 1.00 89.25 80 LEU A N 1
ATOM 632 C CA . LEU A 1 80 ? -3.652 4.639 8.662 1.00 89.25 80 LEU A CA 1
ATOM 633 C C . LEU A 1 80 ? -3.030 5.163 9.956 1.00 89.25 80 LEU A C 1
ATOM 635 O O . LEU A 1 80 ? -3.614 5.021 11.027 1.00 89.25 80 LEU A O 1
ATOM 639 N N . TYR A 1 81 ? -1.860 5.799 9.872 1.00 83.94 81 TYR A N 1
ATOM 640 C CA . TYR A 1 81 ? -1.231 6.389 11.045 1.00 83.94 81 TYR A CA 1
ATOM 641 C C . TYR A 1 81 ? -2.049 7.522 11.651 1.00 83.94 81 TYR A C 1
ATOM 643 O O . TYR A 1 81 ? -2.213 7.562 12.870 1.00 83.94 81 TYR A O 1
ATOM 651 N N . CYS A 1 82 ? -2.565 8.431 10.825 1.00 82.38 82 CYS A N 1
ATOM 652 C CA . CYS A 1 82 ? -3.393 9.542 11.278 1.00 82.38 82 CYS A CA 1
ATOM 653 C C . CYS A 1 82 ? -4.678 9.045 11.945 1.00 82.38 82 CYS A C 1
ATOM 655 O O . CYS A 1 82 ? -4.968 9.456 13.064 1.00 82.38 82 CYS A O 1
ATOM 657 N N . THR A 1 83 ? -5.394 8.111 11.322 1.00 83.56 83 THR A N 1
ATOM 658 C CA . THR A 1 83 ? -6.670 7.603 11.845 1.00 83.56 83 THR A CA 1
ATOM 659 C C . THR A 1 83 ? -6.483 6.745 13.099 1.00 83.56 83 THR A C 1
ATOM 661 O O . THR A 1 83 ? -7.256 6.861 14.048 1.00 83.56 83 THR A O 1
ATOM 664 N N . GLN A 1 84 ? -5.418 5.934 13.172 1.00 78.31 84 GLN A N 1
ATOM 665 C CA . GLN A 1 84 ? -5.056 5.213 14.403 1.00 78.31 84 GLN A CA 1
ATOM 666 C C . GLN A 1 84 ? -4.638 6.172 15.522 1.00 78.31 84 GLN A C 1
ATOM 668 O O . GLN A 1 84 ? -4.979 5.948 16.680 1.00 78.31 84 GLN A O 1
ATOM 673 N N . LYS A 1 85 ? -3.919 7.251 15.192 1.00 72.69 85 LYS A N 1
ATOM 674 C CA . LYS A 1 85 ? -3.547 8.292 16.153 1.00 72.69 85 LYS A CA 1
ATOM 675 C C . LYS A 1 85 ? -4.773 9.022 16.688 1.00 72.69 85 LYS A C 1
ATOM 677 O O . LYS A 1 85 ? -4.858 9.192 17.895 1.00 72.69 85 LYS A O 1
ATOM 682 N N . GLU A 1 86 ? -5.700 9.439 15.831 1.00 67.56 86 GLU A N 1
ATOM 683 C CA . GLU A 1 86 ? -6.941 10.108 16.243 1.00 67.56 86 GLU A CA 1
ATOM 684 C C . GLU A 1 86 ? -7.785 9.223 17.169 1.00 67.56 86 GLU A C 1
ATOM 686 O O . GLU A 1 86 ? -8.293 9.704 18.178 1.00 67.56 86 GLU A O 1
ATOM 691 N N . LEU A 1 87 ? -7.852 7.919 16.892 1.00 67.25 87 LEU A N 1
ATOM 692 C CA . LEU A 1 87 ? -8.546 6.951 17.741 1.00 67.25 87 LEU A CA 1
ATOM 693 C C . LEU A 1 87 ? -7.837 6.652 19.067 1.00 67.25 87 LEU A C 1
ATOM 695 O O . LEU A 1 87 ? -8.472 6.624 20.120 1.00 67.25 87 LEU A O 1
ATOM 699 N N . ALA A 1 88 ? -6.527 6.401 19.038 1.00 61.62 88 ALA A N 1
ATOM 700 C CA . ALA A 1 88 ? -5.747 6.102 20.240 1.00 61.62 88 ALA A CA 1
ATOM 701 C C . ALA A 1 88 ? -5.532 7.342 21.121 1.00 61.62 88 ALA A C 1
ATOM 703 O O . ALA A 1 88 ? -5.218 7.221 22.308 1.00 61.62 88 ALA A O 1
ATOM 704 N N . ALA A 1 89 ? -5.701 8.538 20.547 1.00 56.00 89 ALA A N 1
ATOM 705 C CA . ALA A 1 89 ? -5.512 9.793 21.246 1.00 56.00 89 ALA A CA 1
ATOM 706 C C . ALA A 1 89 ? -6.522 10.005 22.361 1.00 56.00 89 ALA A C 1
ATOM 708 O O . ALA A 1 89 ? -6.143 10.713 23.277 1.00 56.00 89 ALA A O 1
ATOM 709 N N . CYS A 1 90 ? -7.722 9.412 22.334 1.00 55.09 90 CYS A N 1
ATOM 710 C CA . CYS A 1 90 ? -8.662 9.489 23.451 1.00 55.09 90 CYS A CA 1
ATOM 711 C C . CYS A 1 90 ? -9.634 8.307 23.485 1.00 55.09 90 CYS A C 1
ATOM 713 O O . CYS A 1 90 ? -10.699 8.314 22.874 1.00 55.09 90 CYS A O 1
ATOM 715 N N . THR A 1 91 ? -9.289 7.315 24.298 1.00 57.81 91 THR A N 1
ATOM 716 C CA . THR A 1 91 ? -10.278 6.391 24.861 1.00 57.81 91 THR A CA 1
ATOM 7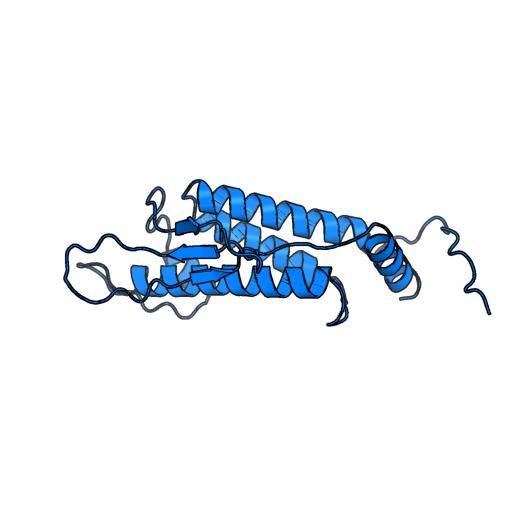17 C C . THR A 1 91 ? -10.864 7.008 26.134 1.00 57.81 91 THR A C 1
ATOM 719 O O . THR A 1 91 ? -10.238 7.880 26.737 1.00 57.81 91 THR A O 1
ATOM 722 N N . GLY A 1 92 ? -12.048 6.567 26.577 1.00 54.91 92 GLY A N 1
ATOM 723 C CA . GLY A 1 92 ? -12.727 7.134 27.756 1.00 54.91 92 GLY A CA 1
ATOM 724 C C . GLY A 1 92 ? -11.913 7.121 29.063 1.00 54.91 92 GLY A C 1
ATOM 725 O O . GLY A 1 92 ? -12.257 7.847 29.991 1.00 54.91 92 GLY A O 1
ATOM 726 N N . GLU A 1 93 ? -10.829 6.341 29.130 1.00 56.41 93 GLU A N 1
ATOM 727 C CA . GLU A 1 93 ? -9.958 6.217 30.307 1.00 56.41 93 GLU A CA 1
ATOM 728 C C . GLU A 1 93 ? -8.524 6.735 30.083 1.00 56.41 93 GLU A C 1
ATOM 730 O O . GLU A 1 93 ? -7.811 6.995 31.053 1.00 56.41 93 GLU A O 1
ATOM 735 N N . LEU A 1 94 ? -8.078 6.902 28.831 1.00 57.94 94 LEU A N 1
ATOM 736 C CA . LEU A 1 94 ? -6.690 7.241 28.513 1.00 57.94 94 LEU A CA 1
ATOM 737 C C . LEU A 1 94 ? -6.587 7.998 27.183 1.00 57.94 94 LEU A C 1
ATOM 739 O O . LEU A 1 94 ? -7.026 7.498 26.144 1.00 57.94 94 LEU A O 1
ATOM 743 N N . CYS A 1 95 ? -5.936 9.165 27.216 1.00 58.09 95 CYS A N 1
ATOM 744 C CA . CYS A 1 95 ? -5.526 9.897 26.020 1.00 58.09 95 CYS A CA 1
ATOM 745 C C . CYS A 1 95 ? -3.996 9.795 25.857 1.00 58.09 95 CYS A C 1
ATOM 747 O O . CYS A 1 95 ? -3.249 10.258 26.724 1.00 58.09 95 CYS A O 1
ATOM 749 N N . LEU A 1 96 ? -3.521 9.163 24.776 1.00 61.03 96 LEU A N 1
ATOM 750 C CA . LEU A 1 96 ? -2.092 9.006 24.477 1.00 61.03 96 LEU A CA 1
ATOM 751 C C . LEU A 1 96 ? -1.641 9.991 23.392 1.00 61.03 96 LEU A C 1
ATOM 753 O O . LEU A 1 96 ? -2.160 10.004 22.278 1.00 61.03 96 LEU A O 1
ATOM 757 N N . THR A 1 97 ? -0.612 10.787 23.685 1.00 59.34 97 THR A N 1
ATOM 758 C CA . THR A 1 97 ? 0.007 11.666 22.687 1.00 59.34 97 THR A CA 1
ATOM 759 C C . THR A 1 97 ? 0.918 10.853 21.771 1.00 59.34 97 THR A C 1
ATOM 761 O O . THR A 1 97 ? 1.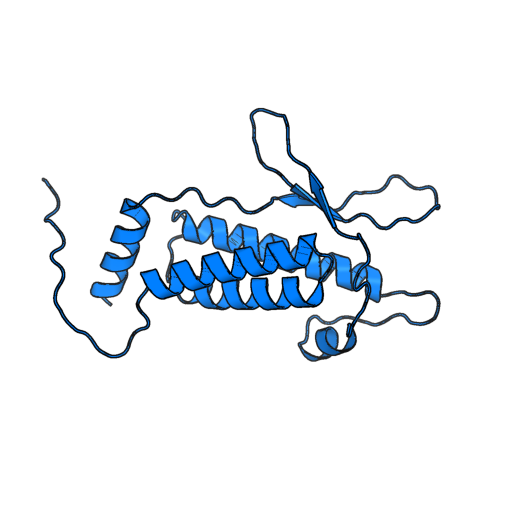992 10.416 22.178 1.00 59.34 97 THR A O 1
ATOM 764 N N . MET A 1 98 ? 0.509 10.669 20.518 1.00 62.97 98 MET A N 1
ATOM 765 C CA . MET A 1 98 ? 1.317 9.988 19.503 1.00 62.97 98 MET A CA 1
ATOM 766 C C . MET A 1 98 ? 2.220 10.993 18.773 1.00 62.97 98 MET A C 1
ATOM 768 O O . MET A 1 98 ? 1.728 11.864 18.050 1.00 62.97 98 MET A O 1
ATOM 772 N N . ASP A 1 99 ? 3.536 10.880 18.928 1.00 62.66 99 ASP A N 1
ATOM 773 C CA . ASP A 1 99 ? 4.537 11.749 18.284 1.00 62.66 99 ASP A CA 1
ATOM 774 C C . ASP A 1 99 ? 5.096 11.173 16.967 1.00 62.66 99 ASP A C 1
ATOM 776 O O . ASP A 1 99 ? 5.916 11.809 16.311 1.00 62.66 99 ASP A O 1
ATOM 780 N N . GLY A 1 100 ? 4.634 9.984 16.560 1.00 55.88 100 GLY A N 1
ATOM 781 C CA . GLY A 1 100 ? 5.095 9.291 15.354 1.00 55.88 100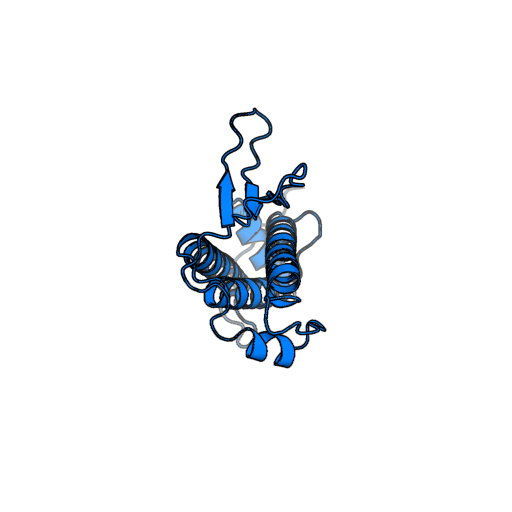 GLY A CA 1
ATOM 782 C C . GLY A 1 100 ? 6.418 8.540 15.538 1.00 55.88 100 GLY A C 1
ATOM 783 O O . GLY A 1 100 ? 6.953 7.997 14.571 1.00 55.88 100 GLY A O 1
ATOM 784 N N . SER A 1 101 ? 6.953 8.486 16.763 1.00 61.50 101 SER A N 1
ATOM 785 C CA . SER A 1 101 ? 8.144 7.701 17.089 1.00 61.50 101 SER A CA 1
ATOM 786 C C . SER A 1 101 ? 7.855 6.190 17.077 1.00 61.50 101 SER A C 1
ATOM 788 O O . SER A 1 101 ? 6.724 5.772 17.351 1.00 61.50 101 SER A O 1
ATOM 790 N N . PRO A 1 102 ? 8.872 5.333 16.865 1.00 62.84 102 PRO A N 1
ATOM 791 C CA . PRO A 1 102 ? 8.729 3.880 17.007 1.00 62.84 102 PRO A CA 1
ATOM 792 C C . PRO A 1 102 ? 8.133 3.458 18.358 1.00 62.84 102 PRO A C 1
ATOM 794 O O . PRO A 1 102 ? 7.340 2.520 18.421 1.00 62.84 102 PRO A O 1
ATOM 797 N N . SER A 1 103 ? 8.476 4.178 19.429 1.00 65.81 103 SER A N 1
ATOM 798 C CA . SER A 1 103 ? 7.955 3.947 20.778 1.00 65.81 103 SER A CA 1
ATOM 799 C C . SER A 1 103 ? 6.456 4.230 20.868 1.00 65.81 103 SER A C 1
ATOM 801 O O . SER A 1 103 ? 5.724 3.425 21.437 1.00 65.81 103 SER A O 1
ATOM 803 N N . SER A 1 104 ? 5.973 5.317 20.253 1.00 60.44 104 SER A N 1
ATOM 804 C CA . SER A 1 104 ? 4.534 5.603 20.189 1.00 60.44 104 SER A CA 1
ATOM 805 C C . SER A 1 104 ? 3.760 4.477 19.489 1.00 60.44 104 SER A C 1
ATOM 807 O O . SER A 1 104 ? 2.687 4.088 19.940 1.00 60.44 104 SER A O 1
ATOM 809 N N . TYR A 1 105 ? 4.351 3.837 18.475 1.00 61.25 105 TYR A N 1
ATOM 810 C CA . TYR A 1 105 ? 3.740 2.689 17.798 1.00 61.25 105 TYR A CA 1
ATOM 811 C C . TYR A 1 105 ? 3.782 1.386 18.590 1.00 61.25 105 TYR A C 1
ATOM 813 O O . TYR A 1 105 ? 2.869 0.574 18.464 1.00 61.25 105 TYR A O 1
ATOM 821 N N . GLN A 1 106 ? 4.789 1.179 19.440 1.00 65.56 106 GLN A N 1
ATOM 822 C CA . GLN A 1 106 ? 4.770 0.058 20.384 1.00 65.56 106 GLN A CA 1
ATOM 823 C C . GLN A 1 106 ? 3.626 0.200 21.395 1.00 65.56 106 GLN A C 1
ATOM 825 O O . GLN A 1 106 ? 3.011 -0.803 21.756 1.00 65.56 106 GLN A O 1
ATOM 830 N N . LEU A 1 107 ? 3.303 1.435 21.799 1.00 65.44 107 LEU A N 1
ATOM 831 C CA . LEU A 1 107 ? 2.209 1.723 22.732 1.00 65.44 107 LEU A CA 1
ATOM 832 C C . LEU A 1 107 ? 0.821 1.454 22.139 1.00 65.44 107 LEU A C 1
ATOM 834 O O . LEU A 1 107 ? -0.099 1.170 22.901 1.00 65.44 107 LEU A O 1
ATOM 838 N N . LEU A 1 108 ? 0.671 1.459 20.807 1.00 66.44 108 LEU A N 1
ATOM 839 C CA . LEU A 1 108 ? -0.579 1.031 20.168 1.00 66.44 108 LEU A CA 1
ATOM 840 C C . LEU A 1 108 ? -0.892 -0.445 20.447 1.00 66.44 108 LEU A C 1
ATOM 842 O O . LEU A 1 108 ? -2.056 -0.816 20.415 1.00 66.44 108 LEU A O 1
ATOM 846 N N . GLY A 1 109 ? 0.089 -1.303 20.753 1.00 67.31 109 GLY A N 1
ATOM 847 C CA . GLY A 1 109 ? -0.160 -2.696 21.144 1.00 67.31 109 GLY A CA 1
ATOM 848 C C . GLY A 1 109 ? -1.114 -3.445 20.194 1.00 67.31 109 GLY A C 1
ATOM 849 O O . GLY A 1 109 ? -0.786 -3.659 19.027 1.00 67.31 109 GLY A O 1
ATOM 850 N N . ASN A 1 110 ? -2.286 -3.837 20.715 1.00 65.75 110 ASN A N 1
ATOM 851 C CA . ASN A 1 110 ? -3.392 -4.475 19.978 1.00 65.75 110 ASN A CA 1
ATOM 852 C C . ASN A 1 110 ? -4.598 -3.530 19.792 1.00 65.75 110 ASN A C 1
ATOM 854 O O . ASN A 1 110 ? -5.739 -3.982 19.699 1.00 65.75 110 ASN A O 1
ATOM 858 N N . PHE A 1 111 ? -4.370 -2.219 19.809 1.00 68.75 111 PHE A N 1
ATOM 859 C CA . PHE A 1 111 ? -5.417 -1.213 19.695 1.00 68.75 111 PHE A CA 1
ATOM 860 C C . PHE A 1 111 ? -6.267 -1.448 18.440 1.00 68.75 111 PHE A C 1
ATOM 862 O O . PHE A 1 111 ? -5.743 -1.618 17.337 1.00 68.75 111 PHE A O 1
ATOM 869 N N . ALA A 1 112 ? -7.585 -1.515 18.648 1.00 68.56 112 ALA A N 1
ATOM 870 C CA . ALA A 1 112 ? -8.593 -1.808 17.632 1.00 68.56 112 ALA A CA 1
ATOM 871 C C . ALA A 1 112 ? -8.359 -3.088 16.794 1.00 68.56 112 ALA A C 1
ATOM 873 O O . ALA A 1 112 ? -8.938 -3.236 15.715 1.00 68.56 112 ALA A O 1
ATOM 874 N N . ALA A 1 113 ? -7.531 -4.028 17.266 1.00 72.81 113 ALA A N 1
ATOM 875 C CA . ALA A 1 113 ? -7.307 -5.297 16.580 1.00 72.81 113 ALA A CA 1
ATOM 876 C C . ALA A 1 113 ? -8.629 -6.073 16.444 1.00 72.81 113 ALA A C 1
ATOM 878 O O . ALA A 1 113 ? -9.357 -6.240 17.423 1.00 72.81 113 ALA A O 1
ATOM 879 N N . GLY A 1 114 ? -8.946 -6.526 15.227 1.00 76.38 114 GLY A N 1
ATOM 880 C CA . GLY A 1 114 ? -10.209 -7.213 14.934 1.00 76.38 114 GLY A CA 1
ATOM 881 C C . GLY A 1 114 ? -11.443 -6.302 14.892 1.00 76.38 114 GLY A C 1
ATOM 882 O O . GLY A 1 114 ? -12.561 -6.794 14.782 1.00 76.38 114 GLY A O 1
ATOM 883 N N . GLN A 1 115 ? -11.277 -4.978 14.992 1.00 80.81 115 GLN A N 1
ATOM 884 C CA . GLN A 1 115 ? -12.368 -4.034 14.750 1.00 80.81 115 GLN A CA 1
ATOM 885 C C . GLN A 1 115 ? -12.390 -3.606 13.282 1.00 80.81 115 GLN A C 1
ATOM 887 O O . GLN A 1 115 ? -11.354 -3.287 12.689 1.00 80.81 115 GLN A O 1
ATOM 892 N N . GLN A 1 116 ? -13.591 -3.539 12.703 1.00 83.62 116 GLN A N 1
ATOM 893 C CA . GLN A 1 116 ? -13.803 -3.088 11.330 1.00 83.62 116 GLN A CA 1
ATOM 894 C C . GLN A 1 116 ? -13.764 -1.554 11.234 1.00 83.62 116 GLN A C 1
ATOM 896 O O . GLN A 1 116 ? -14.792 -0.894 11.109 1.00 83.62 116 GLN A O 1
ATOM 901 N N . LEU A 1 117 ? -12.557 -0.993 11.302 1.00 85.94 117 LEU A N 1
ATOM 902 C CA . LEU A 1 117 ? -12.324 0.451 11.187 1.00 85.94 117 LEU A CA 1
ATOM 903 C C . LEU A 1 117 ? -12.209 0.935 9.740 1.00 85.94 117 LEU A C 1
ATOM 905 O O . LEU A 1 117 ? -12.575 2.067 9.431 1.00 85.94 117 LEU A O 1
ATOM 909 N N . TYR A 1 118 ? -11.685 0.078 8.865 1.00 89.56 118 TYR A N 1
ATOM 910 C CA . TYR A 1 118 ? -11.418 0.398 7.469 1.00 89.56 118 TYR A CA 1
ATOM 911 C C . TYR A 1 118 ? -12.302 -0.446 6.565 1.00 89.56 118 TYR A C 1
ATOM 913 O O . TYR A 1 118 ? -12.468 -1.649 6.785 1.00 89.56 118 TYR A O 1
ATOM 921 N N . ARG A 1 119 ? -12.869 0.183 5.540 1.00 88.75 119 ARG A N 1
ATOM 922 C CA . ARG A 1 119 ? -13.654 -0.493 4.508 1.00 88.75 119 ARG A CA 1
ATOM 923 C C . ARG A 1 119 ? -13.161 -0.086 3.134 1.00 88.75 119 ARG A C 1
ATOM 925 O O . ARG A 1 119 ? -12.728 1.044 2.928 1.00 88.75 119 ARG A O 1
ATOM 932 N N . PHE A 1 120 ? -13.234 -1.030 2.214 1.00 88.38 120 PHE A N 1
ATOM 933 C CA . PHE A 1 120 ? -13.006 -0.794 0.801 1.00 88.38 120 PHE A CA 1
ATOM 934 C C . PHE A 1 120 ? -14.308 -0.320 0.149 1.00 88.38 120 PHE A C 1
ATOM 936 O O . PHE A 1 120 ? -15.354 -0.938 0.351 1.00 88.38 120 PHE A O 1
ATOM 943 N N . GLU A 1 121 ? -14.231 0.752 -0.630 1.00 88.06 121 GLU A N 1
ATOM 944 C CA . GLU A 1 121 ? -15.310 1.247 -1.481 1.00 88.06 121 GLU A CA 1
ATOM 945 C C . GLU A 1 121 ? -14.811 1.273 -2.928 1.00 88.06 121 GLU A C 1
ATOM 947 O O . GLU A 1 121 ? -13.823 1.942 -3.249 1.00 88.06 121 GLU A O 1
ATOM 952 N N . ALA A 1 122 ? -15.477 0.512 -3.794 1.00 82.81 122 ALA A N 1
ATOM 953 C CA . ALA A 1 122 ? -15.256 0.596 -5.229 1.00 82.81 122 ALA A CA 1
ATOM 954 C C . ALA A 1 122 ? -15.972 1.842 -5.765 1.00 82.81 122 ALA A C 1
ATOM 956 O O . ALA A 1 122 ? -17.118 2.100 -5.402 1.00 82.81 122 ALA A O 1
ATOM 957 N N . ASP A 1 123 ? -15.293 2.610 -6.613 1.00 76.12 123 ASP A N 1
ATOM 958 C CA . ASP A 1 123 ? -15.915 3.720 -7.330 1.00 76.12 123 ASP A CA 1
ATOM 959 C C . ASP A 1 123 ? -16.521 3.177 -8.633 1.00 76.12 123 ASP A C 1
ATOM 961 O O . ASP A 1 123 ? -15.793 2.663 -9.483 1.00 76.12 123 ASP A O 1
ATOM 965 N N . ASP A 1 124 ? -17.847 3.264 -8.770 1.00 62.81 124 ASP A N 1
ATOM 966 C CA . ASP A 1 124 ? -18.596 2.834 -9.962 1.00 62.81 124 ASP A CA 1
ATOM 967 C C . ASP A 1 124 ? -18.567 3.889 -11.092 1.00 62.81 124 ASP A C 1
ATOM 969 O O . ASP A 1 124 ? -19.165 3.689 -12.153 1.00 62.81 124 ASP A O 1
ATOM 973 N N . THR A 1 125 ? -17.905 5.035 -10.886 1.00 61.81 125 THR A N 1
ATOM 974 C CA . THR A 1 125 ? -17.773 6.084 -11.907 1.00 61.81 125 THR A CA 1
ATOM 975 C C . THR A 1 125 ? -16.536 5.890 -12.793 1.00 61.81 125 THR A C 1
ATOM 977 O O . THR A 1 125 ? -15.517 5.354 -12.366 1.00 61.81 125 THR A O 1
ATOM 980 N N . ASP A 1 126 ? -16.600 6.378 -14.039 1.00 51.16 126 ASP A N 1
ATOM 981 C CA . ASP A 1 126 ? -15.577 6.242 -15.102 1.00 51.16 126 ASP A CA 1
ATOM 982 C C . ASP A 1 126 ? -14.156 6.747 -14.729 1.00 51.16 126 ASP A C 1
ATOM 984 O O . ASP A 1 126 ? -13.209 6.555 -15.490 1.00 51.16 126 ASP A O 1
ATOM 988 N N . ASN A 1 127 ? -13.984 7.393 -13.565 1.00 58.12 127 ASN A N 1
ATOM 989 C CA . ASN A 1 127 ? -12.688 7.833 -13.031 1.00 58.12 127 ASN A CA 1
ATOM 990 C C . ASN A 1 127 ? -11.987 6.765 -12.149 1.00 58.12 127 ASN A C 1
ATOM 992 O O . ASN A 1 127 ? -10.814 6.927 -11.811 1.00 58.12 127 ASN A O 1
ATOM 996 N N . GLY A 1 128 ? -12.679 5.669 -11.804 1.00 57.91 128 GLY A N 1
ATOM 997 C CA . GLY A 1 128 ? -12.125 4.343 -11.484 1.00 57.91 128 GLY A CA 1
ATOM 998 C C . GLY A 1 128 ? -11.239 4.181 -10.241 1.00 57.91 128 GLY A C 1
ATOM 999 O O . GLY A 1 128 ? -10.623 3.126 -10.072 1.00 57.91 128 GLY A O 1
ATOM 1000 N N . ALA A 1 129 ? -11.122 5.181 -9.365 1.00 70.69 129 ALA A N 1
ATOM 1001 C CA . ALA A 1 129 ? -10.218 5.112 -8.218 1.00 70.69 129 ALA A CA 1
ATOM 1002 C C . ALA A 1 129 ? -10.939 4.588 -6.967 1.00 70.69 129 ALA A C 1
ATOM 1004 O O . ALA A 1 129 ? -11.518 5.350 -6.193 1.00 70.69 129 ALA A O 1
ATOM 1005 N N . SER A 1 130 ? -10.852 3.275 -6.739 1.00 88.69 130 SER A N 1
ATOM 1006 C CA . SER A 1 130 ? -11.336 2.673 -5.490 1.00 88.69 130 SER A CA 1
ATOM 1007 C C . SER A 1 130 ? -10.667 3.313 -4.269 1.00 88.69 130 SER A C 1
ATOM 1009 O O . SER A 1 130 ? -9.514 3.744 -4.335 1.00 88.69 130 SER A O 1
ATOM 1011 N N . SER A 1 131 ? -11.377 3.379 -3.147 1.00 91.12 131 SER A N 1
ATOM 1012 C CA . SER A 1 131 ? -10.942 4.099 -1.949 1.00 91.12 131 SER A CA 1
ATOM 1013 C C . SER A 1 131 ? -11.025 3.242 -0.687 1.00 91.12 131 SER A C 1
ATOM 1015 O O . SER A 1 131 ? -11.829 2.319 -0.572 1.00 91.12 131 SER A O 1
ATOM 1017 N N . ILE A 1 132 ? -10.176 3.565 0.284 1.00 92.25 132 ILE A N 1
ATOM 1018 C CA . ILE A 1 132 ? -10.221 3.051 1.649 1.00 92.25 132 ILE A CA 1
ATOM 1019 C C . ILE A 1 132 ? -10.872 4.128 2.509 1.00 92.25 132 ILE A C 1
ATOM 1021 O O . ILE A 1 132 ? -10.400 5.266 2.558 1.00 92.25 132 ILE A O 1
ATOM 1025 N N . ILE A 1 133 ? -11.948 3.757 3.191 1.00 90.44 133 ILE A N 1
ATOM 1026 C CA . ILE A 1 133 ? -12.714 4.631 4.073 1.00 90.44 133 ILE A CA 1
ATOM 1027 C C . ILE A 1 133 ? -12.443 4.231 5.510 1.00 90.44 133 ILE A C 1
ATOM 1029 O O . ILE A 1 133 ? -12.515 3.052 5.857 1.00 90.44 133 ILE A O 1
ATOM 1033 N N . PHE A 1 134 ? -12.178 5.225 6.345 1.00 87.69 134 PHE A N 1
ATOM 1034 C CA . PHE A 1 134 ? -12.130 5.074 7.785 1.00 87.69 134 PHE A CA 1
ATOM 1035 C C . PHE A 1 134 ? -13.480 5.473 8.395 1.00 87.69 134 PHE A C 1
ATOM 1037 O O . PHE A 1 134 ? -13.992 6.565 8.137 1.00 87.69 134 PHE A O 1
ATOM 1044 N N . SER A 1 135 ? -14.067 4.577 9.189 1.00 80.62 135 SER A N 1
ATOM 1045 C CA . SER A 1 135 ? -15.348 4.788 9.869 1.00 80.62 135 SER A CA 1
ATOM 1046 C C . SER A 1 135 ? -15.267 4.306 11.313 1.00 80.62 135 SER A C 1
ATOM 1048 O O . SER A 1 135 ? -14.942 3.140 11.549 1.00 80.62 135 SER A O 1
ATOM 1050 N N . VAL A 1 136 ? -15.620 5.170 12.262 1.00 71.50 136 VAL A N 1
ATOM 1051 C CA . VAL A 1 136 ? -15.771 4.823 13.681 1.00 71.50 136 VAL A CA 1
ATOM 1052 C C . VAL A 1 136 ? -17.261 4.799 13.967 1.00 71.50 136 VAL A C 1
ATOM 1054 O O . VAL A 1 136 ? -17.955 5.752 13.644 1.00 71.50 136 VAL A O 1
ATOM 1057 N N . SER A 1 137 ? -17.773 3.702 14.518 1.00 58.34 137 SER A N 1
ATOM 1058 C CA . SER A 1 137 ? -19.197 3.585 14.831 1.00 58.34 137 SER A CA 1
ATOM 1059 C C . SER A 1 137 ? -19.510 4.371 16.106 1.00 58.34 137 SER A C 1
ATOM 1061 O O . SER A 1 137 ? -19.600 3.768 17.170 1.00 58.34 137 SER A O 1
ATOM 1063 N N . ASP A 1 138 ? -19.653 5.694 16.015 1.00 52.59 138 ASP A N 1
ATOM 1064 C CA . ASP A 1 138 ? -20.133 6.515 17.127 1.00 52.59 138 ASP A CA 1
ATOM 1065 C C . ASP A 1 138 ? -21.568 6.983 16.865 1.00 52.59 138 ASP A C 1
ATOM 1067 O O . ASP A 1 138 ? -21.864 7.718 15.928 1.00 52.59 138 ASP A O 1
ATOM 1071 N N . ASP A 1 139 ? -22.478 6.565 17.744 1.00 44.69 139 ASP A N 1
ATOM 1072 C CA . ASP A 1 139 ? -23.922 6.851 17.734 1.00 44.69 139 ASP A CA 1
ATOM 1073 C C . ASP A 1 139 ? -24.233 8.321 18.118 1.00 44.69 139 ASP A C 1
ATOM 1075 O O . ASP A 1 139 ? -25.189 8.642 18.827 1.00 44.69 139 ASP A O 1
ATOM 1079 N N . ARG A 1 140 ? -23.357 9.254 17.730 1.00 45.22 140 ARG A N 1
ATOM 1080 C CA . ARG A 1 140 ? -23.331 10.647 18.187 1.00 45.22 140 ARG A CA 1
ATOM 1081 C C . ARG A 1 140 ? -23.263 11.583 16.988 1.00 45.22 140 ARG A C 1
ATOM 1083 O O . ARG A 1 140 ? -22.232 12.167 16.690 1.00 45.22 140 ARG A O 1
ATOM 1090 N N . THR A 1 141 ? -24.420 11.745 16.345 1.00 51.03 141 THR A N 1
ATOM 1091 C CA . THR A 1 141 ? -24.894 12.992 15.713 1.00 51.03 141 THR A CA 1
ATOM 1092 C C . THR A 1 141 ? -23.804 14.017 15.381 1.00 51.03 141 THR A C 1
ATOM 1094 O O . THR A 1 141 ? -23.542 14.897 16.200 1.00 51.03 141 THR A O 1
ATOM 1097 N N . SER A 1 142 ? -23.210 13.949 14.191 1.00 43.19 142 SER A N 1
ATOM 1098 C CA . SER A 1 142 ? -22.557 15.062 13.480 1.00 43.19 142 SER A CA 1
ATOM 1099 C C . SER A 1 142 ? -22.153 14.565 12.097 1.00 43.19 142 SER A C 1
ATOM 1101 O O . SER A 1 142 ? -21.737 13.424 11.969 1.00 43.19 142 SER A O 1
ATOM 1103 N N . GLN A 1 143 ? -22.308 15.393 11.065 1.00 44.75 143 GLN A N 1
ATOM 1104 C CA . GLN A 1 143 ? -21.900 15.104 9.686 1.00 44.75 143 GLN A CA 1
ATOM 1105 C C . GLN A 1 143 ? -20.476 14.519 9.650 1.00 44.75 143 GLN A C 1
ATOM 1107 O O . GLN A 1 143 ? -19.504 15.251 9.827 1.00 44.75 143 GLN A O 1
ATOM 1112 N N . GLU A 1 144 ? -20.361 13.201 9.470 1.00 43.72 144 GLU A N 1
ATOM 1113 C CA . GLU A 1 144 ? -19.081 12.500 9.481 1.00 43.72 144 GLU A CA 1
ATOM 1114 C C . GLU A 1 144 ? -18.284 12.890 8.237 1.00 43.72 144 GLU A C 1
ATOM 1116 O O . GLU A 1 144 ? -18.611 12.517 7.108 1.00 43.72 144 GLU A O 1
ATOM 1121 N N . ALA A 1 145 ? -17.205 13.645 8.432 1.00 49.72 145 ALA A N 1
ATOM 1122 C CA . ALA A 1 145 ? -16.141 13.704 7.449 1.00 49.72 145 ALA A CA 1
ATOM 1123 C C . ALA A 1 145 ? -15.503 12.308 7.394 1.00 49.72 145 ALA A C 1
ATOM 1125 O O . ALA A 1 145 ? -14.576 12.008 8.143 1.00 49.72 145 ALA A O 1
ATOM 1126 N N . HIS A 1 146 ? -16.040 11.423 6.552 1.00 62.91 146 HIS A N 1
ATOM 1127 C CA . HIS A 1 146 ? -15.416 10.140 6.261 1.00 62.91 146 HIS A CA 1
ATOM 1128 C C . HIS A 1 146 ? -14.017 10.405 5.705 1.00 62.91 146 HIS A C 1
ATOM 1130 O O . HIS A 1 146 ? -13.860 10.819 4.550 1.00 62.91 146 HIS A O 1
ATOM 1136 N N . HIS A 1 147 ? -13.001 10.187 6.538 1.00 82.38 147 HIS A N 1
ATOM 1137 C CA . HIS A 1 147 ? -11.618 10.222 6.102 1.00 82.38 147 HIS A CA 1
ATOM 1138 C C . HIS A 1 147 ? -11.444 9.100 5.076 1.00 82.38 147 HIS A C 1
ATOM 1140 O O . HIS A 1 147 ? -11.746 7.935 5.347 1.00 82.38 147 HIS A O 1
ATOM 1146 N N . ARG A 1 148 ? -10.987 9.465 3.878 1.00 89.88 148 ARG A N 1
ATOM 1147 C CA . ARG A 1 148 ? -10.785 8.539 2.763 1.00 89.88 148 ARG A CA 1
ATOM 1148 C C . ARG A 1 148 ? -9.392 8.696 2.178 1.00 89.88 148 ARG A C 1
ATOM 1150 O O . ARG A 1 148 ? -8.857 9.802 2.138 1.00 89.88 148 ARG A O 1
ATOM 1157 N N . VAL A 1 149 ? -8.848 7.601 1.669 1.00 93.00 149 VAL A N 1
ATOM 1158 C CA . VAL A 1 149 ? -7.609 7.585 0.889 1.00 93.00 149 VAL A CA 1
ATOM 1159 C C . VAL A 1 149 ? -7.792 6.694 -0.333 1.00 93.00 149 VAL A C 1
ATOM 1161 O O . VAL A 1 149 ? -8.499 5.692 -0.273 1.00 93.00 149 VAL A O 1
ATOM 1164 N N . LYS A 1 150 ? -7.172 7.057 -1.456 1.00 93.06 150 LYS A N 1
ATOM 1165 C CA . LYS A 1 150 ? -7.194 6.243 -2.675 1.00 93.06 150 LYS A CA 1
ATOM 1166 C C . LYS A 1 150 ? -6.509 4.892 -2.424 1.00 93.06 150 LYS A C 1
ATOM 1168 O O . LYS A 1 150 ? -5.455 4.846 -1.791 1.00 93.06 150 LYS A O 1
ATOM 1173 N N . LEU A 1 151 ? -7.071 3.810 -2.962 1.00 92.38 151 LEU A N 1
ATOM 1174 C CA . LEU A 1 151 ? -6.390 2.521 -3.034 1.00 92.38 151 LEU A CA 1
ATOM 1175 C C . LEU A 1 151 ? -5.297 2.579 -4.123 1.00 92.38 151 LEU A C 1
ATOM 1177 O O . LEU A 1 151 ? -5.611 2.892 -5.278 1.00 92.38 151 LEU A O 1
ATOM 1181 N N . PRO A 1 152 ? -4.030 2.268 -3.798 1.00 93.81 152 PRO A N 1
ATOM 1182 C CA . PRO A 1 152 ? -2.942 2.356 -4.758 1.00 93.81 152 PRO A CA 1
ATOM 1183 C C . PRO A 1 152 ? -3.152 1.422 -5.938 1.00 93.81 152 PRO A C 1
ATOM 1185 O O . PRO A 1 152 ? -3.498 0.253 -5.762 1.00 93.81 152 PRO A O 1
ATOM 1188 N N . THR A 1 153 ? -2.919 1.932 -7.144 1.00 91.38 153 THR A N 1
ATOM 1189 C CA . THR A 1 153 ? -3.079 1.150 -8.373 1.00 91.38 153 THR A CA 1
ATOM 1190 C C . THR A 1 153 ? -1.788 1.167 -9.172 1.00 91.38 153 THR A C 1
ATOM 1192 O O . THR A 1 153 ? -1.274 2.223 -9.533 1.00 91.38 153 THR A O 1
ATOM 1195 N N . LEU A 1 154 ? -1.256 -0.019 -9.464 1.00 93.19 154 LEU A N 1
ATOM 1196 C CA . LEU A 1 154 ? -0.035 -0.159 -10.246 1.00 93.19 154 LEU A CA 1
ATOM 1197 C C . LEU A 1 154 ? -0.368 -0.382 -11.724 1.00 93.19 154 LEU A C 1
ATOM 1199 O O . LEU A 1 154 ? -0.765 -1.475 -12.125 1.00 93.19 154 LEU A O 1
ATOM 1203 N N . HIS A 1 155 ? -0.149 0.647 -12.540 1.00 91.12 155 HIS A N 1
ATOM 1204 C CA . HIS A 1 155 ? -0.230 0.562 -13.998 1.00 91.12 155 HIS A CA 1
ATOM 1205 C C . HIS A 1 155 ? 1.176 0.505 -14.593 1.00 91.12 155 HIS A C 1
ATOM 1207 O O . HIS A 1 155 ? 1.742 1.530 -14.965 1.00 91.12 155 HIS A O 1
ATOM 1213 N N . ALA A 1 156 ? 1.746 -0.695 -14.665 1.00 92.62 156 ALA A N 1
ATOM 1214 C CA . ALA A 1 156 ? 3.088 -0.915 -15.192 1.00 92.62 156 ALA A CA 1
ATOM 1215 C C . ALA A 1 156 ? 3.093 -1.962 -16.311 1.00 92.62 156 ALA A C 1
ATOM 1217 O O . ALA A 1 156 ? 2.227 -2.833 -16.384 1.00 92.62 156 ALA A O 1
ATOM 1218 N N . THR A 1 157 ? 4.099 -1.871 -17.177 1.00 92.75 157 THR A N 1
ATOM 1219 C CA . THR A 1 157 ? 4.349 -2.802 -18.282 1.00 92.75 157 THR A CA 1
ATOM 1220 C C . THR A 1 157 ? 5.663 -3.554 -18.073 1.00 92.75 157 THR A C 1
ATOM 1222 O O . THR A 1 157 ? 6.511 -3.150 -17.275 1.00 92.75 157 THR A O 1
ATOM 1225 N N . GLU A 1 158 ? 5.881 -4.622 -18.843 1.00 90.62 158 GLU A N 1
ATOM 1226 C CA . GLU A 1 158 ? 7.176 -5.320 -18.881 1.00 90.62 158 GLU A CA 1
ATOM 1227 C C . GLU A 1 158 ? 8.331 -4.395 -19.303 1.00 90.62 158 GLU A C 1
ATOM 1229 O O . GLU A 1 158 ? 9.467 -4.574 -18.855 1.00 90.62 158 GLU A O 1
ATOM 1234 N N . GLN A 1 159 ? 8.046 -3.371 -20.118 1.00 90.25 159 GLN A N 1
ATOM 1235 C CA . GLN A 1 159 ? 9.046 -2.386 -20.521 1.00 90.25 159 GLN A CA 1
ATOM 1236 C C . GLN A 1 159 ? 9.530 -1.566 -19.322 1.00 90.25 159 GLN A C 1
ATOM 1238 O O . GLN A 1 159 ? 10.733 -1.417 -19.159 1.00 90.25 159 GLN A O 1
ATOM 1243 N N . ASN A 1 160 ? 8.632 -1.140 -18.424 1.00 91.12 160 ASN A N 1
ATOM 1244 C CA . ASN A 1 160 ? 9.027 -0.409 -17.211 1.00 91.12 160 ASN A CA 1
ATOM 1245 C C . ASN A 1 160 ? 9.972 -1.241 -16.326 1.00 91.12 160 ASN A C 1
ATOM 1247 O O . ASN A 1 160 ? 10.947 -0.729 -15.786 1.00 91.12 160 ASN A O 1
ATOM 1251 N N . LEU A 1 161 ? 9.716 -2.548 -16.215 1.00 89.44 161 LEU A N 1
ATOM 1252 C CA . LEU A 1 161 ? 10.588 -3.487 -15.499 1.00 89.44 161 LEU A CA 1
ATOM 1253 C C . LEU A 1 161 ? 11.966 -3.622 -16.166 1.00 89.44 161 LEU A C 1
ATOM 1255 O O . LEU A 1 161 ? 12.989 -3.664 -15.482 1.00 89.44 161 LEU A O 1
ATOM 1259 N N . THR A 1 162 ? 11.989 -3.673 -17.498 1.00 88.75 162 THR A N 1
ATOM 1260 C CA . THR A 1 162 ? 13.226 -3.746 -18.289 1.00 88.75 162 THR A CA 1
ATOM 1261 C C . THR A 1 162 ? 14.045 -2.462 -18.155 1.00 88.75 162 THR A C 1
ATOM 1263 O O . THR A 1 162 ? 15.260 -2.525 -17.962 1.00 88.75 162 THR A O 1
ATOM 1266 N N . ASP A 1 163 ? 13.389 -1.303 -18.209 1.00 89.00 163 ASP A N 1
ATOM 1267 C CA . ASP A 1 163 ? 14.019 0.010 -18.073 1.00 89.00 163 ASP A CA 1
ATOM 1268 C C . ASP A 1 163 ? 14.646 0.172 -16.683 1.00 89.00 163 ASP A C 1
ATOM 1270 O O . ASP A 1 163 ? 15.807 0.576 -16.581 1.00 89.00 163 ASP A O 1
ATOM 1274 N N . LEU A 1 164 ? 13.945 -0.260 -15.626 1.00 88.50 164 LEU A N 1
ATOM 1275 C CA . LEU A 1 164 ? 14.475 -0.298 -14.260 1.00 88.50 164 LEU A CA 1
ATOM 1276 C C . LEU A 1 164 ? 15.748 -1.156 -14.168 1.00 88.50 164 LEU A C 1
ATOM 1278 O O . LEU A 1 164 ? 16.757 -0.733 -13.603 1.00 88.50 164 LEU A O 1
ATOM 1282 N N . GLN A 1 165 ? 15.730 -2.362 -14.740 1.00 85.56 165 GLN A N 1
ATOM 1283 C CA . GLN A 1 165 ? 16.911 -3.231 -14.757 1.00 85.56 165 GLN A CA 1
ATOM 1284 C C . GLN A 1 165 ? 18.078 -2.603 -15.522 1.00 85.56 165 GLN A C 1
ATOM 1286 O O . GLN A 1 165 ? 19.224 -2.744 -15.098 1.00 85.56 165 GLN A O 1
ATOM 1291 N N . CYS A 1 166 ? 17.803 -1.912 -16.630 1.00 83.88 166 CYS A N 1
ATOM 1292 C CA . CYS A 1 166 ? 18.829 -1.227 -17.408 1.00 83.88 166 CYS A CA 1
ATOM 1293 C C . CYS A 1 166 ? 19.433 -0.058 -16.624 1.00 83.88 166 CYS A C 1
ATOM 1295 O O . CYS A 1 166 ? 20.654 0.026 -16.530 1.00 83.88 166 CYS A O 1
ATOM 1297 N N . ALA A 1 167 ? 18.613 0.801 -16.013 1.00 82.25 167 ALA A N 1
ATOM 1298 C CA . ALA A 1 167 ? 19.076 1.964 -15.252 1.00 82.25 167 ALA A CA 1
ATOM 1299 C C . ALA A 1 167 ? 20.062 1.583 -14.132 1.00 82.25 167 ALA A C 1
ATOM 1301 O O . ALA A 1 167 ? 21.067 2.256 -13.924 1.00 82.25 167 ALA A O 1
ATOM 1302 N N . HIS A 1 168 ? 19.826 0.449 -13.473 1.00 77.62 168 HIS A N 1
ATOM 1303 C CA . HIS A 1 168 ? 20.659 -0.068 -12.385 1.00 77.62 168 HIS A CA 1
ATOM 1304 C C . HIS A 1 168 ? 21.844 -0.944 -12.838 1.00 77.62 168 HIS A C 1
ATOM 1306 O O . HIS A 1 168 ? 22.647 -1.341 -12.001 1.00 77.62 168 HIS A O 1
ATOM 1312 N N . GLN A 1 169 ? 21.980 -1.253 -14.133 1.00 67.19 169 GLN A N 1
ATOM 1313 C CA . GLN A 1 169 ? 23.179 -1.908 -14.687 1.00 67.19 169 GLN A CA 1
ATOM 1314 C C . GLN A 1 169 ? 24.306 -0.917 -15.018 1.00 67.19 169 GLN A C 1
ATOM 1316 O O . GLN A 1 169 ? 25.439 -1.343 -15.247 1.00 67.19 169 GLN A O 1
ATOM 1321 N N . TYR A 1 170 ? 24.004 0.384 -15.077 1.00 50.38 170 TYR A N 1
ATOM 1322 C CA . TYR A 1 170 ? 24.955 1.449 -15.424 1.00 50.38 170 TYR A CA 1
ATOM 1323 C C . TYR A 1 170 ? 25.399 2.307 -14.226 1.00 50.38 170 TYR A C 1
ATOM 1325 O O . TYR A 1 170 ? 26.135 3.275 -14.426 1.00 50.38 170 TYR A O 1
ATOM 1333 N N . ILE A 1 171 ? 24.966 1.953 -13.011 1.00 50.75 171 ILE A N 1
ATOM 1334 C CA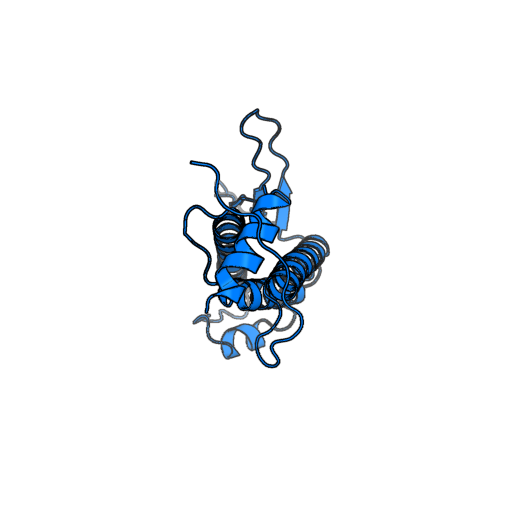 . ILE A 1 171 ? 25.403 2.542 -11.733 1.00 50.75 171 ILE A CA 1
ATOM 1335 C C . ILE A 1 171 ? 26.432 1.605 -11.102 1.00 50.75 171 ILE A C 1
ATOM 1337 O O . ILE A 1 171 ? 27.482 2.113 -10.653 1.00 50.75 171 ILE A O 1
#

pLDDT: mean 77.23, std 18.68, range [33.19, 97.94]